Protein AF-A0A1Y3QB27-F1 (afdb_monomer)

Secondary structure (DSSP, 8-state):
-----EE----TTEEEEE-STT-EEEEETTEEEEEEEEEE---TTT-S----SSEEEEEEEE-HHHHTTS-TTEEEEEEEEEE--TTGGG-TT--EEEEEEEEEETTTTEEEEEEE-TTTS-HHHHHHHHHH-EEPP-----

Radius of gyration: 16.01 Å; Cα contacts (8 Å, |Δi|>4): 257; chains: 1; bounding box: 50×37×38 Å

Nearest PDB structures (foldseek):
  5yfg-assembly1_A  TM=6.135E-01  e=7.426E-03  Homo sapiens
  7y4p-assembly1_A  TM=2.754E-01  e=7.881E+00  Homo sapiens
  6e7p-assembly1_A  TM=2.427E-01  e=7.457E+00  Homo sapiens
  5ydz-assembly1_A  TM=1.774E-01  e=4.791E+00  Mus musculus

Sequence (142 aa):
MEADRFTFAVPDDWQVGEKQQDEFTFRVDGEKVGETEILGWFDADSWPDFKPNHSEQTGFEEREDLTAGRNGSIRIYRIELIHTKPAADRDPEWRYEEIRWYVADRDDGRAYGFCFADGKVDEAVMETIVSSFRLREAKDGK

Solvent-accessible surface area (backbone atoms only — not comparable to full-atom values): 8311 Å² total; per-residue (Å²): 136,92,64,68,60,55,49,63,54,74,66,91,77,52,45,81,42,82,72,59,94,69,22,38,36,33,25,48,96,84,43,78,40,32,34,42,44,80,46,68,48,66,49,77,87,79,49,79,75,64,58,68,84,59,34,45,61,79,42,77,44,76,42,66,83,64,38,68,93,55,64,90,53,48,46,36,36,44,35,33,33,40,39,46,57,99,60,35,91,80,48,77,84,59,73,47,56,34,54,35,35,31,48,20,28,64,83,81,46,27,19,44,35,42,40,42,43,61,93,68,62,60,66,71,57,51,50,49,28,63,56,46,52,41,74,49,77,79,75,77,83,124

pLDDT: mean 82.2, std 13.61, range [31.27, 94.69]

Structure (mmCIF, N/CA/C/O backbone):
data_AF-A0A1Y3QB27-F1
#
_entry.id   AF-A0A1Y3QB27-F1
#
loop_
_atom_site.group_PDB
_atom_site.id
_atom_site.type_symbol
_atom_site.label_atom_id
_atom_site.label_alt_id
_atom_site.label_comp_id
_atom_site.label_asym_id
_atom_site.label_entity_id
_atom_site.label_seq_id
_atom_site.pdbx_PDB_ins_code
_atom_site.Cartn_x
_atom_site.Cartn_y
_atom_site.Cartn_z
_atom_site.occupancy
_atom_site.B_iso_or_equiv
_atom_site.auth_seq_id
_atom_site.auth_comp_id
_atom_site.auth_asym_id
_atom_site.auth_atom_id
_atom_site.pdbx_PDB_model_num
ATOM 1 N N . MET A 1 1 ? -25.695 4.793 0.295 1.00 31.27 1 MET A N 1
ATOM 2 C CA . MET A 1 1 ? -24.606 4.077 -0.394 1.00 31.27 1 MET A CA 1
ATOM 3 C C . MET A 1 1 ? -23.702 3.566 0.706 1.00 31.27 1 MET A C 1
ATOM 5 O O . MET A 1 1 ? -23.073 4.385 1.351 1.00 31.27 1 MET A O 1
ATOM 9 N N . GLU A 1 2 ? -23.749 2.271 1.010 1.00 40.41 2 GLU A N 1
ATOM 10 C CA . GLU A 1 2 ? -22.762 1.626 1.885 1.00 40.41 2 GLU A CA 1
ATOM 11 C C . GLU A 1 2 ? -21.692 1.053 0.954 1.00 40.41 2 GLU A C 1
ATOM 13 O O . GLU A 1 2 ? -21.906 0.030 0.310 1.00 40.41 2 GLU A O 1
ATOM 18 N N . ALA A 1 3 ? -20.588 1.773 0.806 1.00 50.91 3 ALA A N 1
ATOM 19 C CA . ALA A 1 3 ? -19.357 1.244 0.243 1.00 50.91 3 ALA A CA 1
ATOM 20 C C . ALA A 1 3 ? -18.292 1.567 1.282 1.00 50.91 3 ALA A C 1
ATOM 22 O O . ALA A 1 3 ? -17.760 2.671 1.324 1.00 50.91 3 ALA A O 1
ATOM 23 N N . ASP A 1 4 ? -18.137 0.625 2.205 1.00 65.19 4 ASP A N 1
ATOM 24 C CA . ASP A 1 4 ? -17.088 0.637 3.211 1.00 65.19 4 ASP A CA 1
ATOM 25 C C . ASP A 1 4 ? -16.664 -0.835 3.390 1.00 65.19 4 ASP A C 1
ATOM 27 O O . ASP A 1 4 ? -16.952 -1.491 4.393 1.00 65.19 4 ASP A O 1
ATOM 31 N N . ARG A 1 5 ? -16.150 -1.414 2.291 1.00 76.50 5 ARG A N 1
ATOM 32 C CA . ARG A 1 5 ? -15.834 -2.848 2.108 1.00 76.50 5 ARG A CA 1
ATOM 33 C C . ARG A 1 5 ? -14.671 -3.325 2.965 1.00 76.50 5 ARG A C 1
ATOM 35 O O . ARG A 1 5 ? -14.549 -4.519 3.233 1.00 76.50 5 ARG A O 1
ATOM 42 N N . PHE A 1 6 ? -13.808 -2.411 3.377 1.00 85.62 6 PHE A N 1
ATOM 43 C CA . PHE A 1 6 ? -12.632 -2.723 4.165 1.00 85.62 6 PHE A CA 1
ATOM 44 C C . PHE A 1 6 ? -12.340 -1.609 5.160 1.00 85.62 6 PHE A C 1
ATOM 46 O O . PHE A 1 6 ? -12.850 -0.500 5.066 1.00 85.62 6 PHE A O 1
ATOM 53 N N . THR A 1 7 ? -11.520 -1.934 6.145 1.00 89.19 7 THR A N 1
ATOM 54 C CA . THR A 1 7 ? -11.036 -1.007 7.162 1.00 89.19 7 THR A CA 1
ATOM 55 C C . THR A 1 7 ? -9.536 -1.124 7.285 1.00 89.19 7 THR A C 1
ATOM 57 O O . THR A 1 7 ? -8.972 -2.196 7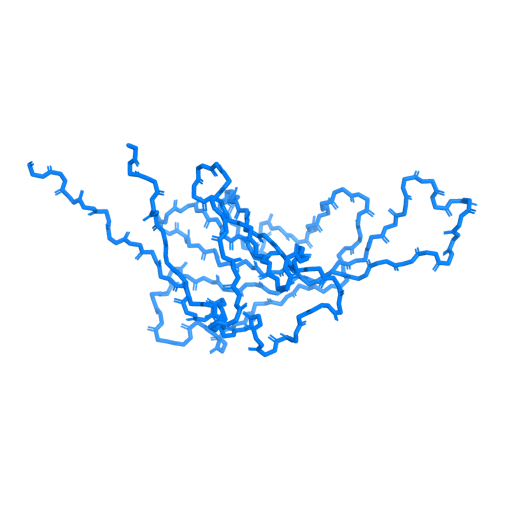.071 1.00 89.19 7 THR A O 1
ATOM 60 N N . PHE A 1 8 ? -8.910 -0.035 7.696 1.00 91.62 8 PHE A N 1
ATOM 61 C CA . PHE A 1 8 ? -7.497 0.062 8.021 1.00 91.62 8 PHE A CA 1
ATOM 62 C C . PHE A 1 8 ? -7.338 1.140 9.101 1.00 91.62 8 PHE A C 1
ATOM 64 O O . PHE A 1 8 ? -8.223 1.975 9.295 1.00 91.62 8 PHE A O 1
ATOM 71 N N . ALA A 1 9 ? -6.220 1.109 9.810 1.00 92.69 9 ALA A N 1
ATOM 72 C CA . ALA A 1 9 ? -5.800 2.137 10.745 1.00 92.69 9 ALA A CA 1
ATOM 73 C C . ALA A 1 9 ? -4.713 2.998 10.098 1.00 92.69 9 ALA A C 1
ATOM 75 O O . ALA A 1 9 ? -3.845 2.484 9.395 1.00 92.69 9 ALA A O 1
ATOM 76 N N . VAL A 1 10 ? -4.763 4.299 10.362 1.00 92.81 10 VAL A N 1
ATOM 77 C CA . VAL A 1 10 ? -3.719 5.277 10.027 1.00 92.81 10 VAL A CA 1
ATOM 78 C C . VAL A 1 10 ? -3.282 5.992 11.309 1.00 92.81 10 VAL A C 1
ATOM 80 O O . VAL A 1 10 ? -4.022 5.932 12.295 1.00 92.81 10 VAL A O 1
ATOM 83 N N . PRO A 1 11 ? -2.111 6.652 11.329 1.00 93.38 11 PRO A N 1
ATOM 84 C CA . PRO A 1 11 ? -1.725 7.515 12.444 1.00 93.38 11 PRO A CA 1
ATOM 85 C C . PRO A 1 11 ? -2.776 8.599 12.748 1.00 93.38 11 PRO A C 1
ATOM 87 O O . PRO A 1 11 ? -3.459 9.082 11.846 1.00 93.38 11 PRO A O 1
ATOM 90 N N . ASP A 1 12 ? -2.902 8.987 14.020 1.00 90.06 12 ASP A N 1
ATOM 91 C CA . ASP A 1 12 ? -3.971 9.883 14.503 1.00 90.06 12 ASP A CA 1
ATOM 92 C C . ASP A 1 12 ? -3.928 11.298 13.895 1.00 90.06 12 ASP A C 1
ATOM 94 O O . ASP A 1 12 ? -4.937 12.002 13.857 1.00 90.06 12 ASP A O 1
ATOM 98 N N . ASP A 1 13 ? -2.758 11.736 13.436 1.00 92.19 13 ASP A N 1
ATOM 99 C CA . ASP A 1 13 ? -2.520 13.030 12.797 1.00 92.19 13 ASP A CA 1
ATOM 100 C C . ASP A 1 13 ? -2.893 13.048 11.303 1.00 92.19 13 ASP A C 1
ATOM 102 O O . ASP A 1 13 ? -2.890 14.107 10.668 1.00 92.19 13 ASP A O 1
ATOM 106 N N . TRP A 1 14 ? -3.257 11.896 10.733 1.00 94.25 14 TRP A N 1
ATOM 107 C CA . TRP A 1 14 ? -3.622 11.780 9.327 1.00 94.25 14 TRP A CA 1
ATOM 108 C C . TRP A 1 14 ? -5.100 12.079 9.091 1.00 94.25 14 TRP A C 1
ATOM 110 O O . TRP A 1 14 ? -5.995 11.694 9.840 1.00 94.25 14 TRP A O 1
ATOM 120 N N . GLN A 1 15 ? -5.373 12.716 7.959 1.00 94.69 15 GLN A N 1
ATOM 121 C CA . GLN A 1 15 ? -6.717 12.917 7.440 1.00 94.69 15 GLN A CA 1
ATOM 122 C C . GLN A 1 15 ? -6.994 11.902 6.332 1.00 94.69 15 GLN A C 1
ATOM 124 O O . GLN A 1 15 ? -6.246 11.814 5.354 1.00 94.69 15 GLN A O 1
ATOM 129 N N . VAL A 1 16 ? -8.106 11.177 6.459 1.00 92.50 16 VAL A N 1
ATOM 130 C CA . VAL A 1 16 ? -8.595 10.239 5.442 1.00 92.50 16 VAL A CA 1
ATOM 131 C C . VAL A 1 16 ? -9.797 10.859 4.739 1.00 92.50 16 VAL A C 1
ATOM 133 O O . VAL A 1 16 ? -10.797 11.190 5.374 1.00 92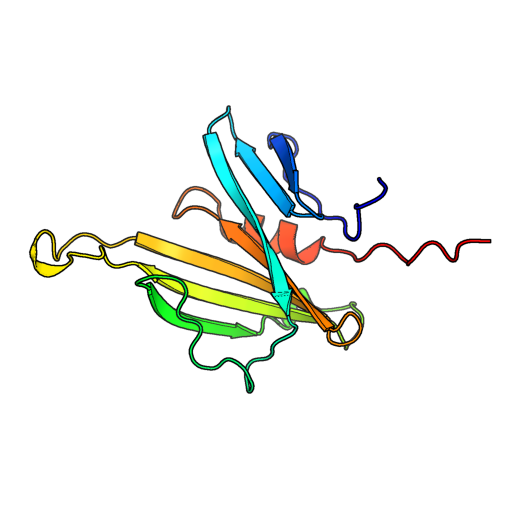.50 16 VAL A O 1
ATOM 136 N N . GLY A 1 17 ? -9.689 11.050 3.427 1.00 90.06 17 GLY A N 1
ATOM 137 C CA . GLY A 1 17 ? -10.791 11.506 2.582 1.00 90.06 17 GLY A CA 1
ATOM 138 C C . GLY A 1 17 ? -11.295 10.383 1.687 1.00 90.06 17 GLY A C 1
ATOM 139 O O . GLY A 1 17 ? -10.492 9.696 1.065 1.00 90.06 17 GLY A O 1
ATOM 140 N N . GLU A 1 18 ? -12.608 10.214 1.577 1.00 88.62 18 GLU A N 1
ATOM 141 C CA . GLU A 1 18 ? -13.208 9.295 0.605 1.00 88.62 18 GLU A CA 1
ATOM 142 C C . GLU A 1 18 ? -13.146 9.876 -0.814 1.00 88.62 18 GLU A C 1
ATOM 144 O O . GLU A 1 18 ? -13.323 11.081 -1.022 1.00 88.62 18 GLU A O 1
ATOM 149 N N . LYS A 1 19 ? -12.902 9.010 -1.799 1.00 82.25 19 LYS A N 1
ATOM 150 C CA . LYS A 1 19 ? -12.879 9.353 -3.223 1.00 82.25 19 LYS A CA 1
ATOM 151 C C . LYS A 1 19 ? -14.112 8.776 -3.920 1.00 82.25 19 LYS A C 1
ATOM 153 O O . LYS A 1 19 ? -15.148 9.432 -3.981 1.00 82.25 19 LYS A O 1
ATOM 158 N N . GLN A 1 20 ? -14.010 7.568 -4.467 1.00 77.69 20 GLN A N 1
ATOM 159 C CA . GLN A 1 20 ? -15.101 6.830 -5.105 1.00 77.69 20 GLN A CA 1
ATOM 160 C C . GLN A 1 20 ? -14.929 5.343 -4.795 1.00 77.69 20 GLN A C 1
ATOM 162 O O . GLN A 1 20 ? -13.803 4.882 -4.712 1.00 77.69 20 GLN A O 1
ATOM 167 N N . GLN A 1 21 ? -16.031 4.597 -4.661 1.00 75.69 21 GLN A N 1
ATOM 168 C CA . GLN A 1 21 ? -16.022 3.124 -4.627 1.00 75.69 21 GLN A CA 1
ATOM 169 C C . GLN A 1 21 ? -14.963 2.506 -3.687 1.00 75.69 21 GLN A C 1
ATOM 171 O O . GLN A 1 21 ? -14.133 1.724 -4.136 1.00 75.69 21 GLN A O 1
ATOM 176 N N . ASP A 1 22 ? -15.002 2.847 -2.395 1.00 82.19 22 ASP A N 1
ATOM 177 C CA . ASP A 1 22 ? -14.061 2.332 -1.384 1.00 82.19 22 ASP A CA 1
ATOM 178 C C . ASP A 1 22 ? -12.587 2.760 -1.592 1.00 82.19 22 ASP A C 1
ATOM 180 O O . ASP A 1 22 ? -11.677 2.182 -1.003 1.00 82.19 22 ASP A O 1
ATOM 184 N N . GLU A 1 23 ? -12.315 3.776 -2.415 1.00 89.06 23 GLU A N 1
ATOM 185 C CA . GLU A 1 23 ? -10.989 4.391 -2.519 1.00 89.06 23 GLU A CA 1
ATOM 186 C C . GLU A 1 23 ? -10.855 5.603 -1.590 1.00 89.06 23 GLU A C 1
ATOM 188 O O . GLU A 1 23 ? -11.761 6.438 -1.482 1.00 89.06 23 GLU A O 1
ATOM 193 N N . PHE A 1 24 ? -9.686 5.744 -0.969 1.00 91.75 24 PHE A N 1
ATOM 194 C CA . PHE A 1 24 ? -9.389 6.754 0.039 1.00 91.75 24 PHE A CA 1
ATOM 195 C C . PHE A 1 24 ? -8.143 7.557 -0.336 1.00 91.75 24 PHE A C 1
ATOM 197 O O . PHE A 1 24 ? -7.247 7.079 -1.019 1.00 91.75 24 PHE A O 1
ATOM 204 N N . THR A 1 25 ? -8.067 8.803 0.121 1.00 93.50 25 THR A N 1
ATOM 205 C CA . THR A 1 25 ? -6.886 9.669 0.019 1.00 93.50 25 THR A CA 1
ATOM 206 C C . THR A 1 25 ? -6.350 9.952 1.414 1.00 93.50 25 THR A C 1
ATOM 208 O O . THR A 1 25 ? -7.127 10.279 2.311 1.00 93.50 25 THR A O 1
ATOM 211 N N . PHE A 1 26 ? -5.032 9.901 1.579 1.00 94.06 26 PHE A N 1
ATOM 212 C CA . PHE A 1 26 ? -4.346 10.200 2.833 1.00 94.06 26 PHE A CA 1
ATOM 213 C C . PHE A 1 26 ? -3.704 11.580 2.784 1.00 94.06 26 PHE A C 1
ATOM 215 O O . PHE A 1 26 ? -3.053 11.930 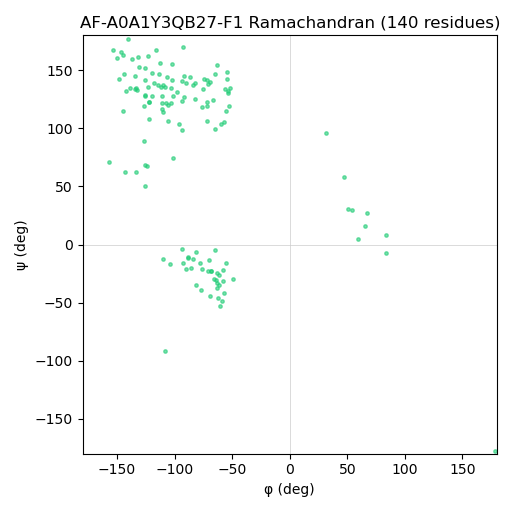1.791 1.00 94.06 26 PHE A O 1
ATOM 222 N N . ARG A 1 27 ? -3.871 12.367 3.850 1.00 94.62 27 ARG A N 1
ATOM 223 C CA . ARG A 1 2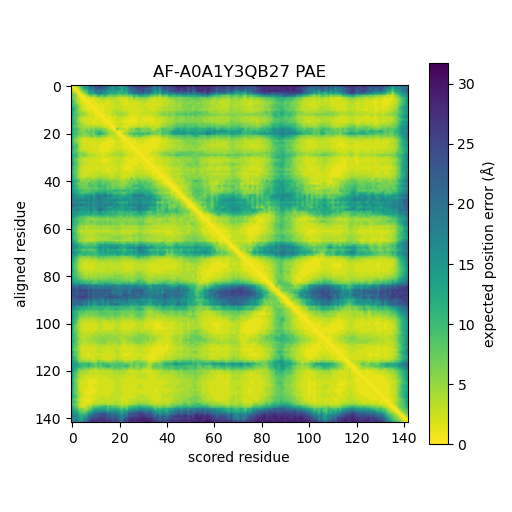7 ? -3.241 13.683 3.984 1.00 94.62 27 ARG A CA 1
ATOM 224 C C . ARG A 1 27 ? -2.625 13.901 5.361 1.00 94.62 27 ARG A C 1
ATOM 226 O O . ARG A 1 27 ? -3.213 13.498 6.356 1.00 94.62 27 ARG A O 1
ATOM 233 N N . VAL A 1 28 ? -1.505 14.616 5.398 1.00 93.31 28 VAL A N 1
ATOM 234 C CA . VAL A 1 28 ? -0.832 15.098 6.616 1.00 93.31 28 VAL A CA 1
ATOM 235 C C . VAL A 1 28 ? -0.653 16.601 6.465 1.00 93.31 28 VAL A C 1
ATOM 237 O O . VAL A 1 28 ? -0.210 17.056 5.412 1.00 93.31 28 VAL A O 1
ATOM 240 N N . ASP A 1 29 ? -1.089 17.383 7.455 1.00 92.25 29 ASP A N 1
ATOM 241 C CA . ASP A 1 29 ? -1.057 18.856 7.414 1.00 92.25 29 ASP A CA 1
ATOM 242 C C . ASP A 1 29 ? -1.669 19.474 6.134 1.00 92.25 29 ASP A C 1
ATOM 244 O O . ASP A 1 29 ? -1.281 20.542 5.665 1.00 92.25 29 ASP A O 1
ATOM 248 N N . GLY A 1 30 ? -2.659 18.792 5.547 1.00 89.38 30 GLY A N 1
ATOM 249 C CA . GLY A 1 30 ? -3.326 19.200 4.307 1.00 89.38 30 GLY A CA 1
ATOM 250 C C . GLY A 1 30 ? -2.611 18.794 3.009 1.00 89.38 30 GLY A C 1
ATOM 251 O O . GLY A 1 30 ? -3.216 18.918 1.941 1.00 89.38 30 GLY A O 1
ATOM 252 N N . GLU A 1 31 ? -1.392 18.252 3.069 1.00 92.44 31 GLU A N 1
ATOM 253 C CA . GLU A 1 31 ? -0.680 17.694 1.911 1.00 92.44 31 GLU A CA 1
ATOM 254 C C . GLU A 1 31 ? -1.094 16.243 1.648 1.00 92.44 31 GLU A C 1
ATOM 256 O O . GLU A 1 31 ? -1.198 15.449 2.577 1.00 92.44 31 GLU A O 1
ATOM 261 N N . LYS A 1 32 ? -1.304 15.861 0.379 1.00 92.06 32 LYS A N 1
ATOM 262 C CA . LYS A 1 32 ? -1.561 14.458 0.007 1.00 92.06 32 LYS A CA 1
ATOM 263 C C . LYS A 1 32 ? -0.278 13.638 0.149 1.00 92.06 32 LYS A C 1
ATOM 265 O O . LYS A 1 32 ? 0.703 13.929 -0.528 1.00 92.06 32 LYS A O 1
ATOM 270 N N . VAL A 1 33 ? -0.332 12.590 0.969 1.00 92.62 33 VAL A N 1
ATOM 271 C CA . VAL A 1 33 ? 0.788 11.660 1.206 1.00 92.62 33 VAL A CA 1
ATOM 272 C C . VAL A 1 33 ? 0.556 10.275 0.606 1.00 92.62 33 VAL A C 1
ATOM 274 O O . VAL A 1 33 ? 1.491 9.491 0.498 1.00 92.62 33 VAL A O 1
ATOM 277 N N . GLY A 1 34 ? -0.670 9.969 0.180 1.00 91.75 34 GLY A N 1
ATOM 278 C CA . GLY A 1 34 ? -0.97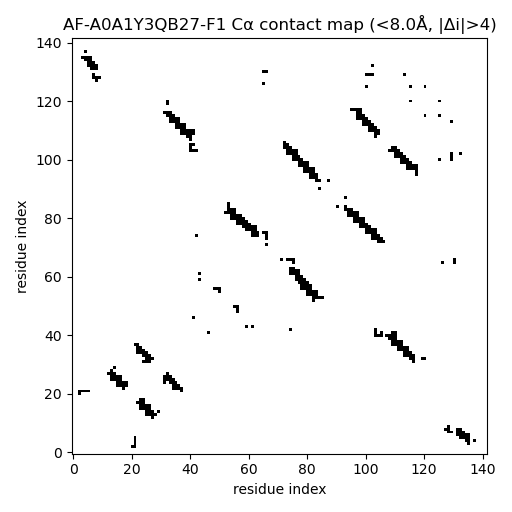4 8.711 -0.490 1.00 91.75 34 GLY A CA 1
ATOM 279 C C . GLY A 1 34 ? -2.444 8.563 -0.854 1.00 91.75 34 GLY A C 1
ATOM 280 O O . GLY A 1 34 ? -3.257 9.469 -0.639 1.00 91.75 34 GLY A O 1
ATOM 281 N N . GLU A 1 35 ? -2.783 7.420 -1.425 1.00 93.75 35 GLU A N 1
ATOM 282 C CA . GLU A 1 35 ? -4.153 7.003 -1.709 1.00 93.75 35 GLU A CA 1
ATOM 283 C C . GLU A 1 35 ? -4.272 5.482 -1.750 1.00 93.75 35 GLU A C 1
ATOM 285 O O . GLU A 1 35 ? -3.267 4.771 -1.787 1.00 93.75 35 GLU A O 1
ATOM 290 N N . THR A 1 36 ? -5.506 4.991 -1.747 1.00 93.12 36 THR A N 1
ATOM 291 C CA . THR A 1 36 ? -5.800 3.597 -2.056 1.00 93.12 36 THR A CA 1
ATOM 292 C C . THR A 1 36 ? -6.329 3.447 -3.474 1.00 93.12 36 THR A C 1
ATOM 294 O O . THR A 1 36 ? -6.908 4.376 -4.040 1.00 93.12 36 THR A O 1
ATOM 297 N N . GLU A 1 37 ? -6.153 2.253 -4.029 1.00 91.62 37 GLU A N 1
ATOM 298 C CA . GLU A 1 37 ? -6.766 1.828 -5.286 1.00 91.62 37 GLU A CA 1
ATOM 299 C C . GLU A 1 37 ? -7.286 0.394 -5.165 1.00 91.62 37 GLU A C 1
ATOM 301 O O . GLU A 1 37 ? -6.854 -0.365 -4.294 1.00 91.62 37 GLU A O 1
ATOM 306 N N . ILE A 1 38 ? -8.218 0.006 -6.034 1.00 90.69 38 ILE A N 1
ATOM 307 C CA . ILE A 1 38 ? -8.749 -1.360 -6.069 1.00 90.69 38 ILE A CA 1
ATOM 308 C C . ILE A 1 38 ? -8.529 -1.957 -7.452 1.00 90.69 38 ILE A C 1
ATOM 310 O O . ILE A 1 38 ? -9.018 -1.444 -8.458 1.00 90.69 38 ILE A O 1
ATOM 314 N N . LEU A 1 39 ? -7.830 -3.086 -7.483 1.00 88.88 39 LEU A N 1
ATOM 315 C CA . LEU A 1 39 ? -7.511 -3.843 -8.686 1.00 88.88 39 LEU A CA 1
ATOM 316 C C . LEU A 1 39 ? -8.169 -5.229 -8.633 1.00 88.88 39 LEU A C 1
ATOM 318 O O . LEU A 1 39 ? -8.657 -5.680 -7.592 1.00 88.88 39 LEU A O 1
ATOM 322 N N . GLY A 1 40 ? -8.181 -5.924 -9.772 1.00 86.56 40 GLY A N 1
ATOM 323 C CA . GLY A 1 40 ? -8.467 -7.359 -9.788 1.00 86.56 40 GLY A CA 1
ATOM 324 C C . GLY A 1 40 ? -7.396 -8.134 -9.016 1.00 86.56 40 GLY A C 1
ATOM 325 O O . GLY A 1 40 ? -6.269 -7.659 -8.875 1.00 86.56 40 GLY A O 1
ATOM 326 N N . TRP A 1 41 ? -7.753 -9.310 -8.499 1.00 84.94 41 TRP A N 1
ATOM 327 C CA . TRP A 1 41 ? -6.796 -10.180 -7.816 1.00 84.94 41 TRP A CA 1
ATOM 328 C C . TRP A 1 41 ? -5.584 -10.491 -8.694 1.00 84.94 41 TRP A C 1
ATOM 330 O O . TRP A 1 41 ? -5.717 -10.718 -9.899 1.00 84.94 41 TRP A O 1
ATOM 340 N N . PHE A 1 42 ? -4.424 -10.545 -8.046 1.00 84.31 42 PHE A N 1
ATOM 341 C CA . PHE A 1 42 ? -3.171 -10.971 -8.641 1.00 84.31 42 PHE A CA 1
ATOM 342 C C . PHE A 1 42 ? -2.292 -11.692 -7.616 1.00 84.31 42 PHE A C 1
ATOM 344 O O . PHE A 1 42 ? -2.499 -11.609 -6.400 1.00 84.31 42 PHE A O 1
ATOM 351 N N . ASP A 1 43 ? -1.276 -12.368 -8.133 1.00 81.94 43 ASP A N 1
ATOM 352 C CA . ASP A 1 43 ? -0.189 -12.976 -7.383 1.00 81.94 43 ASP A CA 1
ATOM 353 C C . ASP A 1 43 ? 1.157 -12.809 -8.102 1.00 81.94 43 ASP A C 1
ATOM 355 O O . ASP A 1 43 ? 1.226 -12.254 -9.202 1.00 81.94 43 ASP A O 1
ATOM 359 N N . ALA A 1 44 ? 2.233 -13.270 -7.460 1.00 78.25 44 ALA A N 1
ATOM 360 C CA . ALA A 1 44 ? 3.588 -13.181 -8.000 1.00 78.25 44 ALA A CA 1
ATOM 361 C C . ALA A 1 44 ? 3.740 -13.869 -9.372 1.00 78.25 44 ALA A C 1
ATOM 363 O O . ALA A 1 44 ? 4.526 -13.419 -10.205 1.00 78.25 44 ALA A O 1
ATOM 364 N N . ASP A 1 45 ? 2.974 -14.936 -9.625 1.00 80.19 45 ASP A N 1
ATOM 365 C CA . ASP A 1 45 ? 3.045 -15.705 -10.871 1.00 80.19 45 ASP A CA 1
ATOM 366 C C . ASP A 1 45 ? 2.255 -15.039 -12.009 1.00 80.19 45 ASP A C 1
ATOM 368 O O . ASP A 1 45 ? 2.642 -15.109 -13.178 1.00 80.19 45 ASP A O 1
ATOM 372 N N . SER A 1 46 ? 1.129 -14.399 -11.683 1.00 76.94 46 SER A N 1
ATOM 373 C CA . SER A 1 46 ? 0.230 -13.760 -12.651 1.00 76.94 46 SER A CA 1
ATOM 374 C C . SER A 1 46 ? 0.633 -12.333 -13.005 1.00 76.94 46 SER A C 1
ATOM 376 O O . SER A 1 46 ? 0.239 -11.853 -14.073 1.00 76.94 46 SER A O 1
ATOM 378 N N . TRP A 1 47 ? 1.443 -11.667 -12.173 1.00 73.12 47 TRP A N 1
ATOM 379 C CA . TRP A 1 47 ? 1.880 -10.295 -12.429 1.00 73.12 47 TRP A CA 1
ATOM 380 C C . TRP A 1 47 ? 3.383 -10.054 -12.216 1.00 73.12 47 TRP A C 1
ATOM 382 O O . TRP A 1 47 ? 3.771 -9.219 -11.403 1.00 73.12 47 TRP A O 1
ATOM 392 N N . PRO A 1 48 ? 4.257 -10.725 -12.989 1.00 65.44 48 PRO A N 1
ATOM 393 C CA . PRO A 1 48 ? 5.705 -10.579 -12.828 1.00 65.44 48 PRO A CA 1
ATOM 394 C C . PRO A 1 48 ? 6.234 -9.191 -13.240 1.00 65.44 48 PRO A C 1
ATOM 396 O O . PRO A 1 48 ? 7.300 -8.778 -12.791 1.00 65.44 48 PRO A O 1
ATOM 399 N N . ASP A 1 49 ? 5.494 -8.470 -14.090 1.00 66.06 49 ASP A N 1
ATOM 400 C CA . ASP A 1 49 ? 5.871 -7.183 -14.688 1.00 66.06 49 ASP A CA 1
ATOM 401 C C . ASP A 1 49 ? 4.790 -6.111 -14.427 1.00 66.06 49 ASP A C 1
ATOM 403 O O . ASP A 1 49 ? 4.088 -5.672 -15.348 1.00 66.06 49 ASP A O 1
ATOM 407 N N . PHE A 1 50 ? 4.621 -5.675 -13.176 1.00 68.50 50 PHE A N 1
ATOM 408 C CA . PHE A 1 50 ? 3.718 -4.569 -12.858 1.00 68.50 50 PHE A CA 1
ATOM 409 C C . PHE A 1 50 ? 4.317 -3.238 -13.345 1.00 68.50 50 PHE A C 1
ATOM 411 O O . PHE A 1 50 ? 5.275 -2.727 -12.779 1.00 68.50 50 PHE A O 1
ATOM 418 N N . LYS A 1 51 ? 3.774 -2.668 -14.431 1.00 64.44 51 LYS A N 1
ATOM 419 C CA . LYS A 1 51 ? 4.298 -1.439 -15.070 1.00 64.44 51 LYS A CA 1
ATOM 420 C C . LYS A 1 51 ? 3.228 -0.350 -15.174 1.00 64.44 51 LYS A C 1
ATOM 422 O O . LYS A 1 51 ? 2.769 -0.044 -16.280 1.00 64.44 51 LYS A O 1
ATOM 427 N N . PRO A 1 52 ? 2.767 0.229 -14.053 1.00 66.50 52 PRO A N 1
ATOM 428 C CA . PRO A 1 52 ? 1.827 1.341 -14.106 1.00 66.50 52 PRO A CA 1
ATOM 429 C C . PRO A 1 52 ? 2.509 2.569 -14.725 1.00 66.50 52 PRO A C 1
ATOM 431 O O . PRO A 1 52 ? 3.543 2.999 -14.241 1.00 66.50 52 PRO A O 1
ATOM 434 N N . ASN A 1 53 ? 1.938 3.141 -15.790 1.00 62.81 53 ASN A N 1
ATOM 435 C CA . ASN A 1 53 ? 2.285 4.450 -16.376 1.00 62.81 53 ASN A CA 1
ATOM 436 C C . ASN A 1 53 ? 3.759 4.903 -16.266 1.00 62.81 53 ASN A C 1
ATOM 438 O O . ASN A 1 53 ? 4.129 5.574 -15.310 1.00 62.81 53 ASN A O 1
ATOM 442 N N . HIS A 1 54 ? 4.564 4.660 -17.306 1.00 72.50 54 HIS A N 1
ATOM 443 C CA . HIS A 1 54 ? 5.949 5.161 -17.403 1.00 72.50 54 HIS A CA 1
ATOM 444 C C . HIS A 1 54 ? 6.856 4.802 -16.208 1.00 72.50 54 HIS A C 1
ATOM 446 O O . HIS A 1 54 ? 7.806 5.530 -15.911 1.00 72.50 54 HIS A O 1
ATOM 452 N N . SER A 1 55 ? 6.597 3.666 -15.560 1.00 77.25 55 SER A N 1
ATOM 453 C CA . SER A 1 55 ? 7.442 3.136 -14.493 1.00 77.25 55 SER A CA 1
ATOM 454 C C . SER A 1 55 ? 8.145 1.838 -14.877 1.00 77.25 55 SER A C 1
ATOM 456 O O . SER A 1 55 ? 7.712 1.087 -15.758 1.00 77.25 55 SER A O 1
ATOM 458 N N . GLU A 1 56 ? 9.250 1.598 -14.189 1.00 82.81 56 GLU A N 1
ATOM 459 C CA . GLU A 1 56 ? 9.989 0.349 -14.156 1.00 82.81 56 GLU A CA 1
ATOM 460 C C . GLU A 1 56 ? 9.826 -0.274 -12.768 1.00 82.81 56 GLU A C 1
ATOM 462 O O . GLU A 1 56 ? 10.081 0.387 -11.765 1.00 82.81 56 GLU A O 1
ATOM 467 N N . GLN A 1 57 ? 9.411 -1.541 -12.707 1.00 85.50 57 GLN A N 1
ATOM 468 C CA . GLN A 1 57 ? 9.422 -2.316 -11.468 1.00 85.50 57 GLN A CA 1
ATOM 469 C C . GLN A 1 57 ? 10.845 -2.758 -11.160 1.00 85.50 57 GLN A C 1
ATOM 471 O O . GLN A 1 57 ? 11.435 -3.524 -11.922 1.00 85.50 57 GLN A O 1
ATOM 476 N N . THR A 1 58 ? 11.372 -2.309 -10.029 1.00 85.69 58 THR A N 1
ATOM 477 C CA . THR A 1 58 ? 12.712 -2.680 -9.562 1.00 85.69 58 THR A CA 1
ATOM 478 C C . THR A 1 58 ? 12.696 -3.699 -8.436 1.00 85.69 58 THR A C 1
ATOM 480 O O . THR A 1 58 ? 13.710 -4.356 -8.209 1.00 85.69 58 THR A O 1
ATOM 483 N N . GLY A 1 59 ? 11.550 -3.870 -7.777 1.00 86.81 59 GLY A N 1
ATOM 484 C CA . GLY A 1 59 ? 11.368 -4.822 -6.689 1.00 86.81 59 GLY A CA 1
ATOM 485 C C . GLY A 1 59 ? 9.942 -5.358 -6.650 1.00 86.81 59 GLY A C 1
ATOM 486 O O . GLY A 1 59 ? 8.985 -4.629 -6.910 1.00 86.81 59 GLY A O 1
ATOM 487 N N . PHE A 1 60 ? 9.812 -6.644 -6.336 1.00 89.69 60 PHE A N 1
ATOM 488 C CA . PHE A 1 60 ? 8.544 -7.306 -6.054 1.00 89.69 60 PHE A CA 1
ATOM 489 C C . PHE A 1 60 ? 8.796 -8.355 -4.975 1.00 89.69 60 PHE A C 1
ATOM 491 O O . PHE A 1 60 ? 9.528 -9.319 -5.202 1.00 89.69 60 PHE A O 1
ATOM 498 N N . GLU A 1 61 ? 8.196 -8.167 -3.806 1.00 91.50 61 GLU A N 1
ATOM 499 C CA . GLU A 1 61 ? 8.360 -9.064 -2.664 1.00 91.50 61 GLU A CA 1
ATOM 500 C C . GLU A 1 61 ? 7.004 -9.413 -2.053 1.00 91.50 61 GLU A C 1
ATOM 502 O O . GLU A 1 61 ? 6.183 -8.535 -1.785 1.00 91.50 61 GLU A O 1
ATOM 507 N N . GLU A 1 62 ? 6.773 -10.701 -1.795 1.00 92.50 62 GLU A N 1
ATOM 508 C CA . GLU A 1 62 ? 5.676 -11.151 -0.936 1.00 92.50 62 GLU A CA 1
ATOM 509 C C . GLU A 1 62 ? 6.118 -11.045 0.532 1.00 92.50 62 GLU A C 1
ATOM 511 O O . GLU A 1 62 ? 7.154 -11.581 0.925 1.00 92.50 62 GLU A O 1
ATOM 516 N N . ARG A 1 63 ? 5.339 -10.334 1.351 1.00 93.25 63 ARG A N 1
ATOM 517 C CA . ARG A 1 63 ? 5.625 -10.067 2.767 1.00 93.25 63 ARG A CA 1
ATOM 518 C C . ARG A 1 63 ? 4.810 -10.992 3.664 1.00 93.25 63 ARG A C 1
ATOM 520 O O . ARG A 1 63 ? 3.816 -10.596 4.275 1.00 93.25 63 ARG A O 1
ATOM 527 N N . GLU A 1 64 ? 5.239 -12.253 3.716 1.00 89.94 64 GLU A N 1
ATOM 528 C CA . GLU A 1 64 ? 4.615 -13.312 4.526 1.00 89.94 64 GLU A CA 1
ATOM 529 C C . GLU A 1 64 ? 4.643 -13.008 6.036 1.00 89.94 64 GLU A C 1
ATOM 531 O O . GLU A 1 64 ? 3.785 -13.455 6.798 1.00 89.94 64 GLU A O 1
ATOM 536 N N . ASP A 1 65 ? 5.606 -12.206 6.489 1.00 90.44 65 ASP A N 1
ATOM 537 C CA . ASP A 1 65 ? 5.701 -11.749 7.874 1.00 90.44 65 ASP A CA 1
ATOM 538 C C . ASP A 1 65 ? 4.508 -10.870 8.287 1.00 90.44 65 ASP A C 1
ATOM 540 O O . ASP A 1 65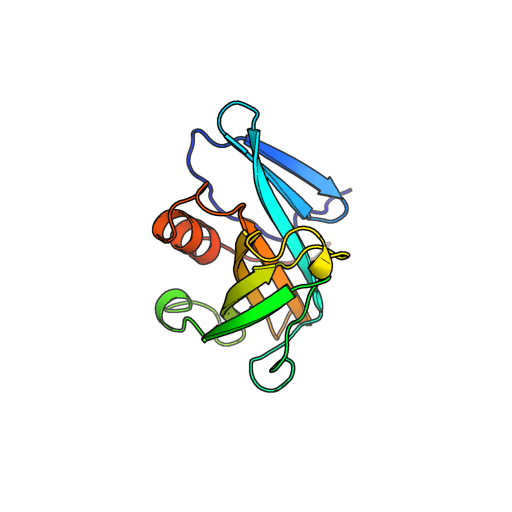 ? 4.071 -10.922 9.439 1.00 90.44 65 ASP A O 1
ATOM 544 N N . LEU A 1 66 ? 3.919 -10.130 7.341 1.00 89.25 66 LEU A N 1
ATOM 545 C CA . LEU A 1 66 ? 2.771 -9.247 7.572 1.00 89.25 66 LEU A CA 1
ATOM 546 C C . LEU A 1 66 ? 1.415 -9.963 7.424 1.00 89.25 66 LEU A C 1
ATOM 548 O O . LEU A 1 66 ? 0.368 -9.424 7.804 1.00 89.25 66 LEU A O 1
ATOM 552 N N . THR A 1 67 ? 1.406 -11.184 6.880 1.00 83.12 67 THR A N 1
ATOM 553 C CA . THR A 1 67 ? 0.202 -12.023 6.764 1.00 83.12 67 THR A CA 1
ATOM 554 C C . THR A 1 67 ? 0.037 -12.991 7.936 1.00 83.12 67 THR A C 1
ATOM 556 O O . THR A 1 67 ? -0.999 -13.655 8.044 1.00 83.12 67 THR A O 1
ATOM 559 N N . ALA A 1 68 ? 0.998 -13.035 8.864 1.00 73.56 68 ALA A N 1
ATOM 560 C CA . ALA A 1 68 ? 0.954 -13.889 10.044 1.00 73.56 68 ALA A CA 1
ATOM 561 C C . ALA A 1 68 ? -0.354 -13.701 10.845 1.00 73.56 68 ALA A C 1
ATOM 563 O O . ALA A 1 68 ? -0.674 -12.617 11.333 1.00 73.56 68 ALA A O 1
ATOM 564 N N . GLY A 1 69 ? -1.129 -14.783 10.983 1.00 69.25 69 GLY A N 1
ATOM 565 C CA . GLY A 1 69 ? -2.408 -14.786 11.706 1.00 69.25 69 GLY A CA 1
ATOM 566 C C . GLY A 1 69 ? -3.626 -14.315 10.900 1.00 69.25 69 GLY A C 1
ATOM 567 O O . GLY A 1 69 ? -4.704 -14.165 11.477 1.00 69.25 69 GLY A O 1
ATOM 568 N N . ARG A 1 70 ? -3.488 -14.095 9.586 1.00 76.25 70 ARG A N 1
ATOM 569 C CA . ARG A 1 70 ? -4.610 -13.825 8.671 1.00 76.25 70 ARG A CA 1
ATOM 570 C C . ARG A 1 70 ? -5.141 -15.105 8.018 1.00 76.25 70 ARG A C 1
ATOM 572 O O . ARG A 1 70 ? -4.537 -16.171 8.119 1.00 76.25 70 ARG A O 1
ATOM 579 N N . ASN A 1 71 ? -6.286 -14.987 7.337 1.00 69.50 71 ASN A N 1
ATOM 580 C CA . ASN A 1 71 ? -6.769 -16.025 6.424 1.00 69.50 71 ASN A CA 1
ATOM 581 C C . ASN A 1 71 ? -5.686 -16.298 5.363 1.00 69.50 71 ASN A C 1
ATOM 583 O O . ASN A 1 71 ? -5.143 -15.354 4.792 1.00 69.50 71 ASN A O 1
ATOM 587 N N . GLY A 1 72 ? -5.395 -17.571 5.086 1.00 78.81 72 GLY A N 1
ATOM 588 C CA . GLY A 1 72 ? -4.394 -17.983 4.096 1.00 78.81 72 GLY A CA 1
ATOM 589 C C . GLY A 1 72 ? -4.733 -17.598 2.648 1.00 78.81 72 GLY A C 1
ATOM 590 O O . GLY A 1 72 ? -3.922 -17.835 1.756 1.00 78.81 72 GLY A O 1
ATOM 591 N N . SER A 1 73 ? -5.913 -17.019 2.401 1.00 85.50 73 SER A N 1
ATOM 592 C CA . SER A 1 73 ? -6.292 -16.408 1.121 1.00 85.50 73 SER A CA 1
ATOM 593 C C . SER A 1 73 ? -5.654 -15.031 0.889 1.00 85.50 73 SER A C 1
ATOM 595 O O . SER A 1 73 ? -5.571 -14.595 -0.262 1.00 85.50 73 SER A O 1
ATOM 597 N N . ILE A 1 74 ? -5.211 -14.358 1.959 1.00 88.88 74 ILE A N 1
ATOM 598 C CA . ILE A 1 74 ? -4.670 -13.000 1.911 1.00 88.88 74 ILE A CA 1
ATOM 599 C C . ILE A 1 74 ? -3.157 -13.049 1.736 1.00 88.88 74 ILE A C 1
ATOM 601 O O . ILE A 1 74 ? -2.442 -13.632 2.551 1.00 88.88 74 ILE A O 1
ATOM 605 N N . ARG A 1 75 ?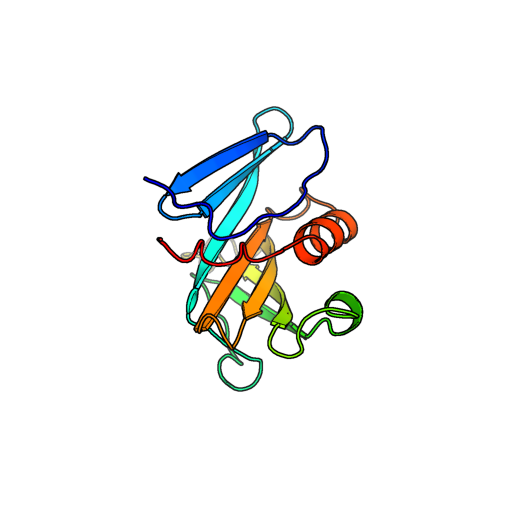 -2.672 -12.344 0.718 1.00 91.62 75 ARG A N 1
ATOM 606 C CA . ARG A 1 75 ? -1.253 -12.110 0.452 1.00 91.62 75 ARG A CA 1
ATOM 607 C C . ARG A 1 75 ? -0.957 -10.622 0.471 1.00 91.62 75 ARG A C 1
ATOM 609 O O . ARG A 1 75 ? -1.814 -9.812 0.119 1.00 91.62 75 ARG A O 1
ATOM 616 N N . ILE A 1 76 ? 0.241 -10.260 0.911 1.00 93.31 76 ILE A N 1
ATOM 617 C CA . ILE A 1 76 ? 0.697 -8.870 0.932 1.00 93.31 76 ILE A CA 1
ATOM 618 C C . ILE A 1 76 ? 1.927 -8.769 0.050 1.00 93.31 76 ILE A C 1
ATOM 620 O O . ILE A 1 76 ? 2.876 -9.525 0.238 1.00 93.31 76 ILE A O 1
ATOM 624 N N . TYR A 1 77 ? 1.911 -7.823 -0.880 1.00 93.25 77 TYR A N 1
ATOM 625 C CA . TYR A 1 77 ? 3.025 -7.555 -1.777 1.00 93.25 77 TYR A CA 1
ATOM 626 C C . TYR A 1 77 ? 3.557 -6.144 -1.574 1.00 93.25 77 TYR A C 1
ATOM 628 O O . TYR A 1 77 ? 2.778 -5.198 -1.434 1.00 93.25 77 TYR A O 1
ATOM 636 N N . ARG A 1 78 ? 4.881 -6.024 -1.603 1.00 93.44 78 ARG A N 1
ATOM 637 C CA . ARG A 1 78 ? 5.631 -4.774 -1.676 1.00 93.44 78 ARG A CA 1
ATOM 638 C C . ARG A 1 78 ? 6.222 -4.666 -3.075 1.00 93.44 78 ARG A C 1
ATOM 640 O O . ARG A 1 78 ? 6.955 -5.554 -3.505 1.00 93.44 78 ARG A O 1
ATOM 647 N N . ILE A 1 79 ? 5.884 -3.597 -3.783 1.00 90.62 79 ILE A N 1
ATOM 648 C CA . ILE A 1 79 ? 6.336 -3.356 -5.152 1.00 90.62 79 ILE A CA 1
ATOM 649 C C . ILE A 1 79 ? 7.077 -2.027 -5.189 1.00 90.62 79 ILE A C 1
ATOM 651 O O . ILE A 1 79 ? 6.515 -0.989 -4.839 1.00 90.62 79 ILE A O 1
ATOM 655 N N . GLU A 1 80 ? 8.329 -2.067 -5.627 1.00 89.19 80 GLU A N 1
ATOM 656 C CA . GLU A 1 80 ? 9.153 -0.880 -5.835 1.00 89.19 80 GLU A CA 1
ATOM 657 C C . GLU A 1 80 ? 9.124 -0.490 -7.304 1.00 89.19 80 GLU A C 1
ATOM 659 O O . GLU A 1 80 ? 9.340 -1.320 -8.195 1.00 89.19 80 GLU A O 1
ATOM 664 N N . LEU A 1 81 ? 8.872 0.789 -7.544 1.00 87.50 81 LEU A N 1
ATOM 665 C CA . LEU A 1 81 ? 8.761 1.373 -8.866 1.00 87.50 81 LEU A CA 1
ATOM 666 C C . LEU A 1 81 ? 9.713 2.557 -8.987 1.00 87.50 81 LEU A C 1
ATOM 668 O O . LEU A 1 81 ? 9.828 3.379 -8.082 1.00 87.50 81 LEU A O 1
ATOM 672 N N . ILE A 1 82 ? 10.327 2.695 -10.154 1.00 85.25 82 ILE A N 1
ATOM 673 C CA . ILE A 1 82 ? 10.991 3.922 -10.579 1.00 85.25 82 ILE A CA 1
ATOM 674 C C . ILE A 1 82 ? 10.182 4.519 -11.716 1.00 85.25 82 ILE A C 1
ATOM 676 O O . ILE A 1 82 ? 10.010 3.901 -12.763 1.00 85.25 82 ILE A O 1
ATOM 680 N N . HIS A 1 83 ? 9.716 5.747 -11.542 1.00 82.19 83 HIS A N 1
ATOM 681 C CA . HIS A 1 83 ? 9.019 6.484 -12.583 1.00 82.19 83 HIS A CA 1
ATOM 682 C C . HIS A 1 83 ? 9.996 7.292 -13.427 1.00 82.19 83 HIS A C 1
ATOM 684 O O . HIS A 1 83 ? 10.905 7.954 -12.920 1.00 82.19 83 HIS A O 1
ATOM 690 N N . THR A 1 84 ? 9.746 7.285 -14.732 1.00 75.19 84 THR A N 1
ATOM 691 C CA . THR A 1 84 ? 10.437 8.109 -15.724 1.00 75.19 84 THR A CA 1
ATOM 692 C C . THR A 1 84 ? 9.450 9.110 -16.320 1.00 75.19 84 THR A C 1
ATOM 694 O O . THR A 1 84 ? 8.256 8.833 -16.457 1.00 75.19 84 THR A O 1
ATOM 697 N N . LYS A 1 85 ? 9.904 10.315 -16.687 1.00 69.62 85 LYS A N 1
ATOM 698 C CA . LYS A 1 85 ? 9.022 11.257 -17.394 1.00 69.62 85 LYS A CA 1
ATOM 699 C C . LYS A 1 85 ? 8.645 10.675 -18.769 1.00 69.62 85 LYS A C 1
ATOM 701 O O . LYS A 1 85 ? 9.513 10.120 -19.441 1.00 69.62 85 LYS A O 1
ATOM 706 N N . PRO A 1 86 ? 7.431 10.944 -19.288 1.00 62.72 86 PRO A N 1
ATOM 707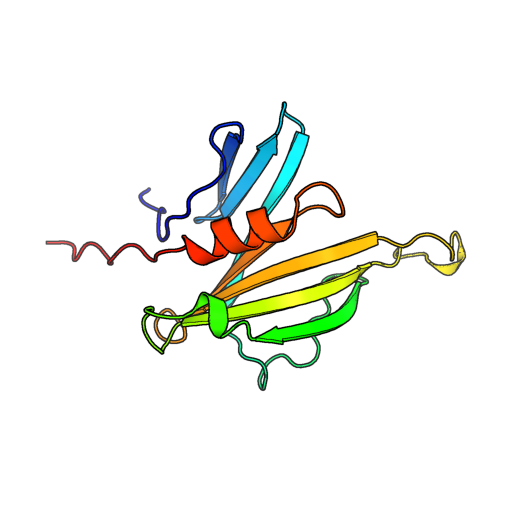 C CA . PRO A 1 86 ? 7.055 10.616 -20.672 1.00 62.72 86 PRO A CA 1
ATOM 708 C C . PRO A 1 86 ? 7.999 11.201 -21.744 1.00 62.72 86 PRO A C 1
ATOM 710 O O . PRO A 1 86 ? 7.960 10.784 -22.897 1.00 62.72 86 PRO A O 1
ATOM 713 N N . ALA A 1 87 ? 8.839 12.174 -21.370 1.00 58.56 87 ALA A N 1
ATOM 714 C CA . ALA A 1 87 ? 9.893 12.771 -22.187 1.00 58.56 87 ALA A CA 1
ATOM 715 C C . ALA A 1 87 ? 11.264 12.696 -21.479 1.00 58.56 87 ALA A C 1
ATOM 717 O O . ALA A 1 87 ? 11.938 13.718 -21.338 1.00 58.56 87 ALA A O 1
ATOM 718 N N . ALA A 1 88 ? 11.646 11.504 -21.003 1.00 56.56 88 ALA A N 1
ATOM 719 C CA . ALA A 1 88 ? 12.904 11.240 -20.292 1.00 56.56 88 ALA A CA 1
ATOM 720 C C . ALA A 1 88 ? 14.156 11.791 -21.012 1.00 56.56 88 ALA A C 1
ATOM 722 O O . ALA A 1 88 ? 15.079 12.256 -20.353 1.00 56.56 88 ALA A O 1
ATOM 723 N N . ASP A 1 89 ? 14.145 11.876 -22.349 1.00 58.47 89 ASP A N 1
ATOM 724 C CA . ASP A 1 89 ? 15.231 12.476 -23.148 1.00 58.47 89 ASP A CA 1
ATOM 725 C C . ASP A 1 89 ? 15.546 13.944 -22.801 1.00 58.47 89 ASP A C 1
ATOM 727 O O . ASP A 1 89 ? 16.628 14.438 -23.115 1.00 58.47 89 ASP A O 1
ATOM 731 N N . ARG A 1 90 ? 14.602 14.682 -22.200 1.00 60.97 90 ARG A N 1
ATOM 732 C CA . ARG A 1 90 ? 14.773 16.110 -21.874 1.00 60.97 90 ARG A CA 1
ATOM 733 C C . ARG A 1 90 ? 15.298 16.368 -20.466 1.00 60.97 90 ARG A C 1
ATOM 735 O O . ARG A 1 90 ? 15.712 17.490 -20.194 1.00 60.97 90 ARG A O 1
ATOM 742 N N . ASP A 1 91 ? 15.233 15.372 -19.590 1.00 66.56 91 ASP A N 1
ATOM 743 C CA . ASP A 1 91 ? 15.642 15.473 -18.188 1.00 66.56 91 ASP A CA 1
ATOM 744 C C . ASP A 1 91 ? 15.976 14.067 -17.652 1.00 66.56 91 ASP A C 1
ATOM 746 O O . ASP A 1 91 ? 15.186 13.483 -16.904 1.00 66.56 91 ASP A O 1
ATOM 750 N N . PRO A 1 92 ? 17.100 13.481 -18.106 1.00 65.12 92 PRO A N 1
ATOM 751 C CA . PRO A 1 92 ? 17.446 12.083 -17.843 1.00 65.12 92 PRO A CA 1
ATOM 752 C C . PRO A 1 92 ? 17.814 11.805 -16.379 1.00 65.12 92 PRO A C 1
ATOM 754 O O . PRO A 1 92 ? 17.894 10.647 -15.985 1.00 65.12 92 PRO A O 1
ATOM 757 N N . GLU A 1 93 ? 18.045 12.847 -15.577 1.00 71.00 93 GLU A N 1
ATOM 758 C CA . GLU A 1 93 ? 18.372 12.729 -14.151 1.00 71.00 93 GLU A CA 1
ATOM 759 C C . GLU A 1 93 ? 17.121 12.709 -13.261 1.00 71.00 93 GLU A C 1
ATOM 761 O O . GLU A 1 93 ? 17.215 12.407 -12.070 1.00 71.00 93 GLU A O 1
ATOM 766 N N . TRP A 1 94 ? 15.939 13.011 -13.813 1.00 72.31 94 TRP A N 1
ATOM 767 C CA . TRP A 1 94 ? 14.704 12.954 -13.043 1.00 72.31 94 TRP A CA 1
ATOM 768 C C . TRP A 1 94 ? 14.315 11.505 -12.752 1.00 72.31 94 TRP A C 1
ATOM 770 O O . TRP A 1 94 ? 14.026 10.726 -13.662 1.00 72.31 94 TRP A O 1
ATOM 780 N N . ARG A 1 95 ? 14.254 11.179 -11.463 1.00 72.75 95 ARG A N 1
ATOM 781 C CA . ARG A 1 95 ? 13.850 9.883 -10.927 1.00 72.75 95 ARG A CA 1
ATOM 782 C C . ARG A 1 95 ? 12.862 10.124 -9.795 1.00 72.75 95 ARG A C 1
ATOM 784 O O . ARG A 1 95 ? 13.095 10.993 -8.958 1.00 72.75 95 ARG A O 1
ATOM 791 N N . TYR A 1 96 ? 11.772 9.372 -9.791 1.00 79.25 96 TYR A N 1
ATOM 792 C CA . TYR A 1 96 ? 10.826 9.327 -8.680 1.00 79.25 96 TYR A CA 1
ATOM 793 C C . TYR A 1 96 ? 10.653 7.868 -8.287 1.00 79.25 96 TYR A C 1
ATOM 795 O O . TYR A 1 96 ? 10.283 7.051 -9.133 1.00 79.25 96 TYR A O 1
ATOM 803 N N . GLU A 1 97 ? 10.992 7.538 -7.048 1.00 81.75 97 GLU A N 1
ATOM 804 C CA . GLU A 1 97 ? 10.859 6.183 -6.524 1.00 81.75 97 GLU A CA 1
ATOM 805 C C . GLU A 1 97 ? 9.491 6.056 -5.861 1.00 81.75 97 GLU A C 1
ATOM 807 O O . GLU A 1 97 ? 8.953 7.015 -5.334 1.00 81.75 97 GLU A O 1
ATOM 812 N N . GLU A 1 98 ? 8.846 4.907 -5.942 1.00 85.75 98 GLU A N 1
ATOM 813 C CA . GLU A 1 98 ? 7.531 4.719 -5.345 1.00 85.75 98 GLU A CA 1
ATOM 814 C C . GLU A 1 98 ? 7.454 3.318 -4.772 1.00 85.75 98 GLU A C 1
ATOM 816 O O . GLU A 1 98 ? 7.783 2.344 -5.448 1.00 85.75 98 GLU A O 1
ATOM 821 N N . ILE A 1 99 ? 6.981 3.221 -3.533 1.00 88.31 99 ILE A N 1
ATOM 822 C CA . ILE A 1 99 ? 6.635 1.942 -2.928 1.00 88.31 99 ILE A CA 1
ATOM 823 C C . ILE A 1 99 ? 5.118 1.828 -2.947 1.00 88.31 99 ILE A C 1
ATOM 825 O O . ILE A 1 99 ? 4.399 2.660 -2.383 1.00 88.31 99 ILE A O 1
ATOM 829 N N . ARG A 1 100 ? 4.631 0.769 -3.588 1.00 91.75 100 ARG A N 1
ATOM 830 C CA . ARG A 1 100 ? 3.228 0.376 -3.537 1.00 91.75 100 ARG A CA 1
ATOM 831 C C . ARG A 1 100 ? 3.077 -0.897 -2.744 1.00 91.75 100 ARG A C 1
ATOM 833 O O . ARG A 1 100 ? 3.818 -1.860 -2.924 1.00 91.75 100 ARG A O 1
ATOM 840 N N . TRP A 1 101 ? 2.057 -0.900 -1.909 1.00 94.50 101 TRP A N 1
ATOM 841 C CA . TRP A 1 101 ? 1.671 -2.058 -1.133 1.00 94.50 101 TRP A CA 1
ATOM 842 C C . TRP A 1 101 ? 0.342 -2.580 -1.631 1.00 94.50 101 TRP A C 1
ATOM 844 O O . TRP A 1 101 ? -0.585 -1.802 -1.824 1.00 94.50 101 TRP A O 1
ATOM 854 N N . TYR A 1 102 ? 0.219 -3.890 -1.795 1.00 93.75 102 TYR A N 1
ATOM 855 C CA . TYR A 1 102 ? -1.046 -4.508 -2.170 1.00 93.75 102 TYR A CA 1
ATOM 856 C C . TYR A 1 102 ? -1.420 -5.598 -1.188 1.00 93.75 102 TYR A C 1
ATOM 858 O O . TYR A 1 102 ? -0.636 -6.509 -0.938 1.00 93.75 102 TYR A O 1
ATOM 866 N N . VAL A 1 103 ? -2.647 -5.532 -0.679 1.00 93.38 103 VAL A N 1
ATOM 867 C CA . VAL A 1 103 ? -3.289 -6.650 0.010 1.00 93.38 103 VAL A CA 1
ATOM 868 C C . VAL A 1 103 ? -4.155 -7.373 -1.014 1.00 93.38 103 VAL A C 1
ATOM 870 O O . VAL A 1 103 ? -5.212 -6.873 -1.387 1.00 93.38 103 VAL A O 1
ATOM 873 N N . ALA A 1 104 ? -3.704 -8.520 -1.508 1.00 92.19 104 ALA A N 1
ATOM 874 C CA . ALA A 1 104 ? -4.455 -9.348 -2.444 1.00 92.19 104 ALA A CA 1
ATOM 875 C C . ALA A 1 104 ? -5.245 -10.408 -1.676 1.00 92.19 104 ALA A C 1
ATOM 877 O O . ALA A 1 104 ? -4.656 -11.202 -0.945 1.00 92.19 104 ALA A O 1
ATOM 878 N N . ASP A 1 105 ? -6.563 -10.447 -1.854 1.00 90.19 105 ASP A N 1
ATOM 879 C CA . ASP A 1 105 ? -7.401 -11.515 -1.314 1.00 90.19 105 ASP A CA 1
ATOM 880 C C . ASP A 1 105 ? -7.938 -12.376 -2.452 1.00 90.19 105 ASP A C 1
ATOM 882 O O . ASP A 1 105 ? -8.696 -11.920 -3.315 1.00 90.19 105 ASP A O 1
ATOM 886 N N . ARG A 1 106 ? -7.528 -13.645 -2.447 1.00 87.19 106 ARG A N 1
ATOM 887 C CA . ARG A 1 106 ? -7.984 -14.630 -3.425 1.00 87.19 106 ARG A CA 1
ATOM 888 C C . ARG A 1 106 ? -9.488 -14.882 -3.336 1.00 87.19 106 ARG A C 1
ATOM 890 O O . ARG A 1 106 ? -10.098 -15.142 -4.371 1.00 87.19 106 ARG A O 1
ATOM 897 N N . ASP A 1 107 ? -10.070 -14.799 -2.142 1.00 87.88 107 ASP A N 1
ATOM 898 C CA . ASP A 1 107 ? -11.480 -15.129 -1.926 1.00 87.88 107 ASP A CA 1
ATOM 899 C C 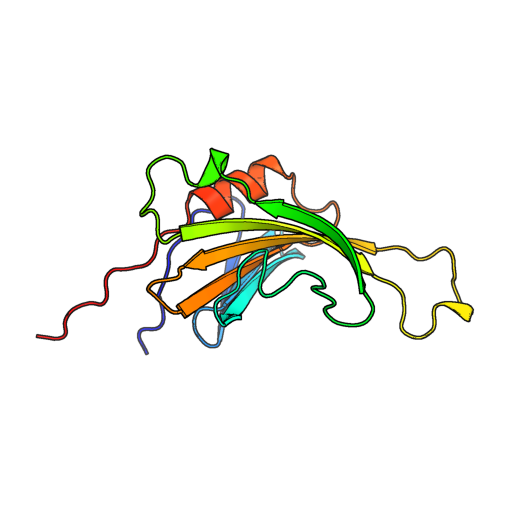. ASP A 1 107 ? -12.406 -13.997 -2.413 1.00 87.88 107 ASP A C 1
ATOM 901 O O . ASP A 1 107 ? -13.421 -14.279 -3.050 1.00 87.88 107 ASP A O 1
ATOM 905 N N . ASP A 1 108 ? -12.037 -12.723 -2.205 1.00 85.94 108 ASP A N 1
ATOM 906 C CA . ASP A 1 108 ? -12.759 -11.569 -2.788 1.00 85.94 108 ASP A CA 1
ATOM 907 C C . ASP A 1 108 ? -12.424 -11.348 -4.277 1.00 85.94 108 ASP A C 1
ATOM 909 O O . ASP A 1 108 ? -13.138 -10.640 -4.991 1.00 85.94 108 ASP A O 1
ATOM 913 N N . GLY A 1 109 ? -11.344 -11.957 -4.780 1.00 88.50 109 GLY A N 1
ATOM 914 C CA . GLY A 1 109 ? -10.914 -11.792 -6.168 1.00 88.50 109 GLY A CA 1
ATOM 915 C C . GLY A 1 109 ? -10.431 -10.371 -6.477 1.00 88.50 109 GLY A C 1
ATOM 916 O O . GLY A 1 109 ? -10.486 -9.935 -7.633 1.00 88.50 109 GLY A O 1
ATOM 917 N N . ARG A 1 110 ? -9.925 -9.656 -5.463 1.00 90.94 110 ARG A N 1
ATOM 918 C CA . ARG A 1 110 ? -9.417 -8.283 -5.574 1.00 90.94 110 ARG A CA 1
ATOM 919 C C . ARG A 1 110 ? -8.060 -8.096 -4.916 1.00 90.94 110 ARG A C 1
ATOM 921 O O . ARG A 1 110 ? -7.645 -8.873 -4.058 1.00 90.94 110 ARG A O 1
ATOM 928 N N . ALA A 1 111 ? -7.399 -7.014 -5.306 1.00 91.56 111 ALA A N 1
ATOM 929 C CA . ALA A 1 111 ? -6.247 -6.479 -4.607 1.00 91.56 111 ALA A CA 1
ATOM 930 C C . ALA A 1 111 ? -6.494 -5.023 -4.209 1.00 91.56 111 ALA A C 1
ATOM 932 O O . ALA A 1 111 ? -6.985 -4.220 -5.002 1.00 91.56 111 ALA A O 1
ATOM 933 N N . TYR A 1 112 ? -6.142 -4.698 -2.971 1.00 92.75 112 TYR A N 1
ATOM 934 C CA . TYR A 1 112 ? -6.301 -3.378 -2.376 1.00 92.75 112 TYR A CA 1
ATOM 935 C C . TYR A 1 112 ? -4.931 -2.721 -2.296 1.00 92.75 112 TYR A C 1
ATOM 937 O O . TYR A 1 112 ? -4.085 -3.134 -1.500 1.00 92.75 112 TYR A O 1
ATOM 945 N N . GLY A 1 113 ? -4.707 -1.748 -3.172 1.00 93.19 113 GLY A N 1
ATOM 946 C CA . GLY A 1 113 ? -3.470 -0.989 -3.256 1.00 93.19 113 GLY A CA 1
ATOM 947 C C . GLY A 1 113 ? -3.437 0.145 -2.244 1.00 93.19 113 GLY A C 1
ATOM 948 O O . GLY A 1 113 ? -4.435 0.834 -2.050 1.00 93.19 113 GLY A O 1
ATOM 949 N N . PHE A 1 114 ? -2.279 0.345 -1.632 1.00 94.12 114 PHE A N 1
ATOM 950 C CA . PHE A 1 114 ? -1.910 1.486 -0.809 1.00 94.12 114 PHE A CA 1
ATOM 951 C C . PHE A 1 114 ? -0.668 2.107 -1.448 1.00 94.12 114 PHE A C 1
ATOM 953 O O . PHE A 1 114 ? 0.422 1.530 -1.424 1.00 94.12 114 PHE A O 1
ATOM 960 N N . CYS A 1 115 ? -0.861 3.268 -2.061 1.00 91.69 115 CYS A N 1
ATOM 961 C CA . CYS A 1 115 ? 0.147 3.970 -2.841 1.00 91.69 115 CYS A CA 1
ATOM 962 C C . CYS A 1 115 ? 0.558 5.222 -2.072 1.00 91.69 115 CYS A C 1
ATOM 964 O O . CYS A 1 115 ? -0.255 6.132 -1.885 1.00 91.69 115 CYS A O 1
ATOM 966 N N . PHE A 1 116 ? 1.806 5.269 -1.614 1.00 89.50 116 PHE A N 1
ATOM 967 C CA . PHE A 1 116 ? 2.339 6.395 -0.854 1.00 89.50 116 PHE A CA 1
ATOM 968 C C . PHE A 1 116 ? 3.295 7.214 -1.714 1.00 89.50 116 PHE A C 1
ATOM 970 O O . PHE A 1 116 ? 4.016 6.678 -2.552 1.00 89.50 116 PHE A O 1
ATOM 977 N N . ALA A 1 117 ? 3.282 8.528 -1.511 1.00 81.12 117 ALA A N 1
ATOM 978 C CA . ALA A 1 117 ? 4.203 9.423 -2.188 1.00 81.12 117 ALA A CA 1
ATOM 979 C C . ALA A 1 117 ? 5.637 9.209 -1.678 1.00 81.12 117 ALA A C 1
ATOM 981 O O . ALA A 1 117 ? 5.849 9.059 -0.471 1.00 81.12 117 ALA A O 1
ATOM 982 N N . ASP A 1 118 ? 6.606 9.245 -2.594 1.00 74.94 118 ASP A N 1
ATOM 983 C CA . ASP A 1 118 ? 8.021 9.015 -2.285 1.00 74.94 118 ASP A CA 1
ATOM 984 C C . ASP A 1 118 ? 8.531 9.877 -1.133 1.00 74.94 118 ASP A C 1
ATOM 986 O O . ASP A 1 118 ? 8.269 11.085 -1.078 1.00 74.94 118 ASP A O 1
ATOM 990 N N . GLY A 1 119 ? 9.266 9.255 -0.213 1.00 76.94 119 GLY A N 1
ATOM 991 C CA . GLY A 1 119 ? 9.910 9.923 0.918 1.00 76.94 119 GLY A CA 1
ATOM 992 C C . GLY A 1 119 ? 8.975 10.678 1.876 1.00 76.94 119 GLY A C 1
ATOM 993 O O . GLY A 1 119 ? 9.463 11.349 2.786 1.00 76.94 119 GLY A O 1
ATOM 994 N N . LYS A 1 120 ? 7.648 10.609 1.696 1.00 84.06 120 LYS A N 1
ATOM 995 C CA . LYS A 1 120 ? 6.664 11.303 2.547 1.00 84.06 120 LYS A CA 1
ATOM 996 C C . LYS A 1 120 ? 6.201 10.464 3.733 1.00 84.06 120 LYS A C 1
ATOM 998 O O . LYS A 1 120 ? 5.692 11.025 4.700 1.00 84.06 120 LYS A O 1
ATOM 1003 N N . VAL A 1 121 ? 6.349 9.145 3.656 1.00 89.00 121 VAL A N 1
ATOM 1004 C CA . VAL A 1 121 ? 5.874 8.196 4.666 1.00 89.00 121 VAL A CA 1
ATOM 1005 C C . VAL A 1 121 ? 6.989 7.195 4.942 1.00 89.00 121 VAL A C 1
ATOM 1007 O O . VAL A 1 121 ? 7.618 6.704 4.011 1.00 89.00 121 VAL A O 1
ATOM 1010 N N . ASP A 1 122 ? 7.249 6.917 6.216 1.00 91.69 122 ASP A N 1
ATOM 1011 C CA . ASP A 1 122 ? 8.205 5.886 6.620 1.00 91.69 122 ASP A CA 1
ATOM 1012 C C . ASP A 1 122 ? 7.643 4.487 6.333 1.00 91.69 122 ASP A C 1
ATOM 1014 O O . ASP A 1 122 ? 6.450 4.234 6.526 1.00 91.69 122 ASP A O 1
ATOM 1018 N N . GLU A 1 123 ? 8.494 3.564 5.890 1.00 91.94 123 GLU A N 1
ATOM 1019 C CA . GLU A 1 123 ? 8.053 2.227 5.496 1.00 91.94 123 GLU A CA 1
ATOM 1020 C C . GLU A 1 123 ? 7.401 1.457 6.658 1.00 91.94 123 GLU A C 1
ATOM 1022 O O . GLU A 1 123 ? 6.389 0.794 6.445 1.00 91.94 123 GLU A O 1
ATOM 1027 N N . ALA A 1 124 ? 7.856 1.629 7.906 1.00 92.94 124 ALA A N 1
ATOM 1028 C CA . ALA A 1 124 ? 7.234 0.975 9.061 1.00 92.94 124 ALA A CA 1
ATOM 1029 C C . ALA A 1 124 ? 5.798 1.478 9.318 1.00 92.94 124 ALA A C 1
ATOM 1031 O O . ALA A 1 124 ? 4.935 0.733 9.801 1.00 92.94 124 ALA A O 1
ATOM 1032 N N . VAL A 1 125 ? 5.508 2.738 8.968 1.00 93.44 125 VAL A N 1
ATOM 1033 C CA . VAL A 1 125 ? 4.141 3.279 9.004 1.00 93.44 125 VAL A CA 1
ATOM 1034 C C . VAL A 1 125 ? 3.291 2.625 7.916 1.00 93.44 125 VAL A C 1
ATOM 1036 O O . VAL A 1 125 ? 2.171 2.201 8.203 1.00 93.44 125 VAL A O 1
ATOM 1039 N N . MET A 1 126 ? 3.823 2.475 6.698 1.00 94.00 126 MET A N 1
ATOM 1040 C CA . MET A 1 126 ? 3.129 1.770 5.611 1.00 94.00 126 MET A CA 1
ATOM 1041 C C . MET A 1 126 ? 2.810 0.325 6.006 1.00 94.00 126 MET A C 1
ATOM 1043 O O . MET A 1 126 ? 1.661 -0.103 5.895 1.00 94.00 126 MET A O 1
ATOM 1047 N N . GLU A 1 127 ? 3.795 -0.404 6.537 1.00 94.56 127 GLU A N 1
ATOM 1048 C CA . GLU A 1 127 ? 3.629 -1.775 7.022 1.00 94.56 127 GLU A CA 1
ATOM 1049 C C . GLU A 1 127 ? 2.542 -1.863 8.094 1.00 94.56 127 GLU A C 1
ATOM 1051 O O . GLU A 1 127 ? 1.708 -2.767 8.046 1.00 94.56 127 GLU A O 1
ATOM 1056 N N . THR A 1 128 ? 2.493 -0.908 9.028 1.00 92.50 128 THR A N 1
ATOM 1057 C CA . THR A 1 128 ? 1.455 -0.849 10.070 1.00 92.50 128 THR A CA 1
ATOM 1058 C C . THR A 1 128 ? 0.062 -0.666 9.465 1.00 92.50 128 THR A C 1
ATOM 1060 O O . THR A 1 128 ? -0.870 -1.394 9.826 1.00 92.50 128 THR A O 1
ATOM 1063 N N . ILE A 1 129 ? -0.088 0.256 8.507 1.00 92.81 129 ILE A N 1
ATOM 1064 C CA . ILE A 1 129 ? -1.360 0.505 7.811 1.00 92.81 129 ILE A CA 1
ATOM 1065 C C . ILE A 1 129 ? -1.810 -0.767 7.084 1.00 92.81 129 ILE A C 1
ATOM 1067 O O . ILE A 1 129 ? -2.910 -1.271 7.322 1.00 92.81 129 ILE A O 1
ATOM 1071 N N . VAL A 1 130 ? -0.940 -1.352 6.263 1.00 93.44 130 VAL A N 1
ATOM 1072 C CA . VAL A 1 130 ? -1.233 -2.555 5.470 1.00 93.44 130 VAL A CA 1
ATOM 1073 C C . VAL A 1 130 ? -1.530 -3.756 6.381 1.00 93.44 130 VAL A C 1
ATOM 1075 O O . VAL A 1 130 ? -2.463 -4.525 6.130 1.00 93.44 130 VAL A O 1
ATOM 1078 N N . SER A 1 131 ? -0.823 -3.878 7.508 1.00 91.44 131 SER A N 1
ATOM 1079 C CA . SER A 1 131 ? -1.013 -4.926 8.526 1.00 91.44 131 SER A CA 1
ATOM 1080 C C . SER A 1 131 ? -2.309 -4.779 9.332 1.00 91.44 131 SER A C 1
ATOM 1082 O O . SER A 1 131 ? -2.857 -5.771 9.840 1.00 91.44 131 SER A O 1
ATOM 1084 N N . SER A 1 132 ? -2.868 -3.576 9.390 1.00 91.38 132 SER A N 1
ATOM 1085 C CA . SER A 1 132 ? -4.167 -3.319 10.013 1.00 91.38 132 SER A CA 1
ATOM 1086 C C . SER A 1 132 ? -5.359 -3.594 9.088 1.00 91.38 132 SER A C 1
ATOM 1088 O O . SER A 1 132 ? -6.482 -3.682 9.581 1.00 91.38 132 SER A O 1
ATOM 1090 N N . PHE A 1 133 ? -5.132 -3.784 7.779 1.00 91.31 133 PHE A N 1
ATOM 1091 C CA . PHE A 1 133 ? -6.195 -4.027 6.800 1.00 91.31 133 PHE A CA 1
ATOM 1092 C C . PHE A 1 133 ? -7.102 -5.193 7.203 1.00 91.31 133 PHE A C 1
ATOM 1094 O O . PHE A 1 133 ? -6.624 -6.293 7.500 1.00 91.31 133 PHE A O 1
ATOM 1101 N N . ARG A 1 134 ? -8.415 -4.978 7.162 1.00 88.25 134 ARG A N 1
ATOM 1102 C CA . ARG A 1 134 ? -9.440 -6.010 7.353 1.00 88.25 134 ARG A CA 1
ATOM 1103 C C . ARG A 1 134 ? -10.566 -5.802 6.352 1.00 88.25 134 ARG A C 1
ATOM 1105 O O . ARG A 1 134 ? -11.054 -4.685 6.211 1.00 88.25 134 ARG A O 1
ATOM 1112 N N . LEU A 1 135 ? -11.019 -6.880 5.719 1.00 86.94 135 LEU A N 1
ATOM 1113 C CA . LEU A 1 135 ? -12.292 -6.871 5.006 1.00 86.94 135 LEU A CA 1
ATOM 1114 C C . LEU A 1 135 ? -13.430 -6.811 6.016 1.00 86.94 135 LEU A C 1
ATOM 1116 O O . LEU A 1 135 ? -13.391 -7.495 7.042 1.00 86.94 135 LEU A O 1
ATOM 1120 N N . ARG A 1 136 ? -14.446 -5.998 5.731 1.00 79.56 136 ARG A N 1
ATOM 1121 C CA . ARG A 1 136 ? -15.692 -6.081 6.485 1.00 79.56 136 ARG A CA 1
ATOM 1122 C C . ARG A 1 136 ? -16.435 -7.319 6.012 1.00 79.56 136 ARG A C 1
ATOM 1124 O O . ARG A 1 136 ? -16.560 -7.544 4.810 1.00 79.56 136 ARG A O 1
ATOM 1131 N N . GLU A 1 137 ? -16.939 -8.107 6.956 1.00 68.50 137 GLU A N 1
ATOM 1132 C CA . GLU A 1 137 ? -17.871 -9.178 6.624 1.00 68.50 137 GLU A CA 1
ATOM 1133 C C . GLU A 1 137 ? -19.019 -8.573 5.812 1.00 68.50 137 GLU A C 1
ATOM 1135 O O . GLU A 1 137 ? -19.559 -7.519 6.175 1.00 68.50 137 GLU A O 1
ATOM 1140 N N . ALA A 1 138 ? -19.373 -9.212 4.695 1.00 57.41 138 ALA A N 1
ATOM 1141 C CA . ALA A 1 138 ? -20.576 -8.839 3.976 1.00 57.41 138 ALA A CA 1
ATOM 1142 C C . ALA A 1 138 ? -21.721 -8.918 4.988 1.00 57.41 138 ALA A C 1
ATOM 1144 O O . ALA A 1 138 ? -21.993 -9.991 5.526 1.00 57.41 138 ALA A O 1
ATOM 1145 N N . LYS A 1 139 ? -22.352 -7.782 5.309 1.00 49.25 139 LYS A N 1
ATOM 1146 C CA . LYS A 1 139 ? -23.588 -7.810 6.089 1.00 49.25 139 LYS A CA 1
ATOM 1147 C C . LYS A 1 139 ? -24.567 -8.630 5.263 1.00 49.25 139 LYS A C 1
ATOM 1149 O O . LYS A 1 139 ? -25.067 -8.141 4.252 1.00 49.25 139 LYS A O 1
ATOM 1154 N N . ASP A 1 140 ? -24.780 -9.876 5.669 1.00 42.22 140 ASP A N 1
ATOM 1155 C CA . ASP A 1 140 ? -25.814 -10.732 5.116 1.00 42.22 140 ASP A CA 1
ATOM 1156 C C . ASP A 1 140 ? -27.126 -9.965 5.308 1.00 42.22 140 ASP A C 1
ATOM 1158 O O . ASP A 1 140 ? -27.574 -9.717 6.434 1.00 42.22 140 ASP A O 1
ATOM 1162 N N . GLY A 1 141 ? -27.636 -9.423 4.204 1.00 41.88 141 GLY A N 1
ATOM 1163 C CA . GLY A 1 141 ? -28.843 -8.620 4.187 1.00 41.88 141 GLY A CA 1
ATOM 1164 C C . GLY A 1 141 ? -30.004 -9.515 4.580 1.00 41.88 141 GLY A C 1
ATOM 1165 O O . GLY A 1 141 ? -30.492 -10.286 3.759 1.00 41.88 141 GLY A O 1
ATOM 1166 N N . LYS A 1 142 ? -30.405 -9.432 5.846 1.00 34.59 142 LYS A N 1
ATOM 1167 C CA . LYS A 1 142 ? -31.634 -10.043 6.341 1.00 34.59 142 LYS A CA 1
ATOM 1168 C C . LYS A 1 142 ? -32.861 -9.285 5.846 1.00 34.59 142 LYS A C 1
ATOM 1170 O O . LYS A 1 142 ? -32.822 -8.034 5.863 1.00 34.59 142 LYS A O 1
#

Foldseek 3Di:
DDQCFKDWDAPPQWDWDDDPRNKIFIDHPRHTFWIKDKFFADDCVRPVFDDPDQKGWPDKDWPVVLCPPHDPQKIKIKIKIWHAPPPCVVPVPDIFIWIKMWTGGNVVRMIMIITGGPPSDDVVSVSRRNSRMDGDDDPPDD

Mean predicted aligned error: 7.35 Å